Protein AF-A0A0T5NPY3-F1 (afdb_monomer_lite)

Sequence (149 aa):
MSNHPTLKVPQERITQLKQMAANMGAVNMSEVLAKLIELAQSQGLINHEIPGVHINELQDGLVIRFDDGELTGFSFDEAGSLASEIRSFLSGERDGKAKEGTSATHGKFSL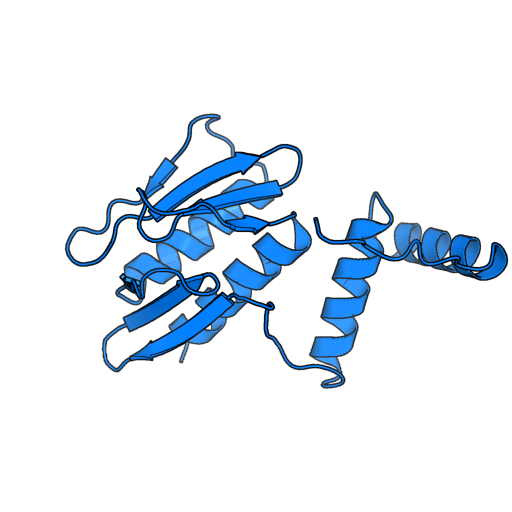KGKGQGIAVSIPADGEAKVFDRGLASEFARLIEMATKG

Foldseek 3Di:
DPPDPDDDDDPVVVVVLVVQCVVVVHPDSVVSVLVVVVVCCVVVVDPLDDPQWDWDADPFFIWIGGHPGDTWTDGLVLLLVVLVVLVCVLVVVDPQDWDWRDDPPIAIKIWHDDDQWIWIDTRNPHHTDIDHSSVSNSSSVVSVVSSVD

Organism: NCBI:txid1641875

Structure (mmCIF, N/CA/C/O backbone):
data_AF-A0A0T5NPY3-F1
#
_entry.id   AF-A0A0T5NPY3-F1
#
loop_
_atom_site.group_PDB
_atom_site.id
_atom_site.type_symbol
_atom_site.label_atom_id
_atom_site.label_alt_id
_atom_site.label_comp_id
_atom_site.label_asym_id
_atom_site.label_entity_id
_atom_site.label_seq_id
_atom_site.pdbx_PDB_ins_code
_atom_site.Cartn_x
_atom_site.Cartn_y
_atom_site.Cartn_z
_atom_site.occupancy
_atom_site.B_iso_or_equiv
_atom_site.auth_seq_id
_atom_site.auth_comp_id
_atom_site.auth_asym_id
_atom_site.auth_atom_id
_atom_site.pdbx_PDB_model_num
ATOM 1 N N . MET A 1 1 ? -19.998 10.394 -9.153 1.00 36.03 1 MET A N 1
ATOM 2 C CA . MET A 1 1 ? -20.086 10.735 -7.718 1.00 36.03 1 MET A CA 1
ATOM 3 C C . MET A 1 1 ? -20.284 9.443 -6.949 1.00 36.03 1 MET A C 1
ATOM 5 O O . MET A 1 1 ? -21.333 8.827 -7.095 1.00 36.03 1 MET A O 1
ATOM 9 N N . SER A 1 2 ? -19.273 8.988 -6.214 1.00 43.66 2 SER A N 1
ATOM 10 C CA . SER A 1 2 ? -19.363 7.761 -5.420 1.00 43.66 2 SER A CA 1
ATOM 11 C C . SER A 1 2 ? -20.180 8.053 -4.164 1.00 43.66 2 SER A C 1
ATOM 13 O O . SER A 1 2 ? -19.731 8.771 -3.273 1.00 43.66 2 SER A O 1
ATOM 15 N N . ASN A 1 3 ? -21.421 7.573 -4.130 1.00 50.31 3 ASN A N 1
ATOM 16 C CA . ASN A 1 3 ? -22.316 7.751 -2.994 1.00 50.31 3 ASN A CA 1
ATOM 17 C C . ASN A 1 3 ? -21.910 6.736 -1.916 1.00 50.31 3 ASN A C 1
ATOM 19 O O . ASN A 1 3 ? -22.391 5.607 -1.919 1.00 50.31 3 ASN A O 1
ATOM 23 N N . HIS A 1 4 ? -20.953 7.091 -1.057 1.00 58.16 4 HIS A N 1
ATOM 24 C CA . HIS A 1 4 ? -20.536 6.217 0.038 1.00 58.16 4 HIS A CA 1
ATOM 25 C C . HIS A 1 4 ? -21.659 6.169 1.085 1.00 58.16 4 HIS A C 1
ATOM 27 O O . HIS A 1 4 ? -21.942 7.198 1.703 1.00 58.16 4 HIS A O 1
ATOM 33 N N . PRO A 1 5 ? -22.333 5.023 1.292 1.00 69.69 5 PRO A N 1
ATOM 34 C CA . PRO A 1 5 ? -23.390 4.938 2.287 1.00 69.69 5 PRO A CA 1
ATOM 35 C C . PRO A 1 5 ? -22.804 5.188 3.678 1.00 69.69 5 PRO A C 1
ATOM 37 O O . PRO A 1 5 ? -21.848 4.531 4.092 1.00 69.69 5 PRO A O 1
ATOM 40 N N . THR A 1 6 ? -23.383 6.135 4.417 1.00 76.81 6 THR A N 1
ATOM 41 C CA . THR A 1 6 ? -22.988 6.395 5.803 1.00 76.81 6 THR A CA 1
ATOM 42 C C . THR A 1 6 ? -23.357 5.189 6.658 1.00 76.81 6 THR A C 1
ATOM 44 O O . THR A 1 6 ? -24.529 4.960 6.968 1.00 76.81 6 THR A O 1
ATOM 47 N N . LEU A 1 7 ? -22.351 4.410 7.046 1.00 77.31 7 LEU A N 1
ATOM 48 C CA . LEU A 1 7 ? -22.542 3.218 7.857 1.00 77.31 7 LEU A CA 1
ATOM 49 C C . LEU A 1 7 ? -22.856 3.638 9.300 1.00 77.31 7 LEU A C 1
ATOM 51 O O . LEU A 1 7 ? -22.010 4.183 10.009 1.00 77.31 7 LEU A O 1
ATOM 55 N N . LYS A 1 8 ? -24.103 3.432 9.736 1.00 84.88 8 LYS A N 1
ATOM 56 C CA . LYS A 1 8 ? -24.520 3.728 11.113 1.00 84.88 8 LYS A CA 1
ATOM 57 C C . LYS A 1 8 ? -24.101 2.585 12.031 1.00 84.88 8 LYS A C 1
ATOM 59 O O . LYS A 1 8 ? -24.768 1.557 12.101 1.00 84.88 8 LYS A O 1
ATOM 64 N N . VAL A 1 9 ? -22.998 2.784 12.744 1.00 85.19 9 VAL A N 1
ATOM 65 C CA . VAL A 1 9 ? -22.515 1.853 13.769 1.00 85.19 9 VAL A CA 1
ATOM 66 C C . VAL A 1 9 ? -23.196 2.178 15.113 1.00 85.19 9 VAL A C 1
ATOM 68 O O . VAL A 1 9 ? -23.191 3.345 15.509 1.00 85.19 9 VAL A O 1
ATOM 71 N N . PRO A 1 10 ? -23.779 1.195 15.832 1.00 91.25 10 PRO A N 1
ATOM 72 C CA . PRO A 1 10 ? -24.334 1.409 17.173 1.00 91.25 10 PRO A CA 1
ATOM 73 C C . PRO A 1 10 ? -23.296 1.969 18.161 1.00 91.25 10 PRO A C 1
ATOM 75 O O . PRO A 1 10 ? -22.112 1.637 18.073 1.00 91.25 10 PRO A O 1
ATOM 78 N N . GLN A 1 11 ? -23.722 2.787 19.128 1.00 90.44 11 GLN A N 1
ATOM 79 C CA . GLN A 1 11 ? -22.814 3.470 20.068 1.00 90.44 11 GLN A CA 1
ATOM 80 C C . GLN A 1 11 ? -21.989 2.497 20.924 1.00 90.44 11 GLN A C 1
ATOM 82 O O . GLN A 1 11 ? -20.810 2.736 21.203 1.00 90.44 11 GLN A O 1
ATOM 87 N N . GLU A 1 12 ? -22.570 1.359 21.285 1.00 93.38 12 GLU A N 1
ATOM 88 C CA . GLU A 1 12 ? -21.904 0.289 22.023 1.00 93.38 12 GLU A CA 1
ATOM 89 C C . GLU A 1 12 ? -20.737 -0.281 21.208 1.00 93.38 12 GLU A C 1
ATOM 91 O O . GLU A 1 12 ? -19.640 -0.485 21.729 1.00 93.38 12 GLU A O 1
ATOM 96 N N . ARG A 1 13 ? -20.936 -0.464 19.895 1.00 90.62 13 ARG A N 1
ATOM 97 C CA . ARG A 1 13 ? -19.887 -0.929 18.977 1.00 90.62 13 ARG A CA 1
ATOM 98 C C . ARG A 1 13 ? -18.813 0.131 18.761 1.00 90.62 13 ARG A C 1
ATOM 100 O O . ARG A 1 13 ? -17.637 -0.213 18.731 1.00 90.62 13 ARG A O 1
ATOM 107 N N . ILE A 1 14 ? -19.178 1.411 18.698 1.00 88.88 14 ILE A N 1
ATOM 108 C CA . ILE A 1 14 ? -18.198 2.509 18.645 1.00 88.88 14 ILE A CA 1
ATOM 109 C C . ILE A 1 14 ? -17.312 2.497 19.896 1.00 88.88 14 ILE A C 1
ATOM 111 O O . ILE A 1 14 ? -16.097 2.659 19.791 1.00 88.88 14 ILE A O 1
ATOM 115 N N . THR A 1 15 ? -17.897 2.277 21.074 1.00 90.44 15 THR A N 1
ATOM 116 C CA . THR A 1 15 ? -17.145 2.174 22.334 1.00 90.44 15 THR A CA 1
ATOM 117 C C . THR A 1 15 ? -16.146 1.016 22.294 1.00 90.44 15 THR A C 1
ATOM 119 O O . THR A 1 15 ? -14.977 1.212 22.623 1.00 90.44 15 THR A O 1
ATOM 122 N N . GLN A 1 16 ? -16.563 -0.158 21.812 1.00 90.38 16 GLN A N 1
ATOM 123 C CA . GLN A 1 16 ? -15.671 -1.312 21.638 1.00 90.38 16 GLN A CA 1
ATOM 124 C C . GLN A 1 16 ? -14.539 -1.026 20.642 1.00 90.38 16 GLN A C 1
ATOM 126 O O . GLN A 1 16 ? -13.384 -1.335 20.921 1.00 90.38 16 GLN A O 1
ATOM 131 N N . LEU A 1 17 ? -14.837 -0.380 19.511 1.00 88.69 17 LEU A N 1
ATOM 132 C CA . LEU A 1 17 ? -13.824 -0.006 18.519 1.00 88.69 17 LEU A CA 1
ATOM 133 C C . LEU A 1 17 ? -12.806 0.995 19.083 1.00 88.69 17 LEU A C 1
ATOM 135 O O . LEU A 1 17 ? -11.618 0.886 18.799 1.00 88.69 17 LEU A O 1
ATOM 139 N N . LYS A 1 18 ? -13.237 1.937 19.932 1.00 86.69 18 LYS A N 1
ATOM 140 C CA . LYS A 1 18 ? -12.323 2.851 20.640 1.00 86.69 18 LYS A CA 1
ATOM 141 C C . LYS A 1 18 ? -11.427 2.119 21.642 1.00 86.69 18 LYS A C 1
ATOM 143 O O . LYS A 1 18 ? -10.252 2.453 21.755 1.00 86.69 18 LYS A O 1
ATOM 148 N N . GLN A 1 19 ? -11.954 1.118 22.349 1.00 88.81 19 GLN A N 1
ATOM 149 C CA . GLN A 1 19 ? -11.150 0.269 23.237 1.00 88.81 19 GLN A CA 1
ATOM 150 C C . GLN A 1 19 ? -10.120 -0.546 22.446 1.00 88.81 19 GLN A C 1
ATOM 152 O O . GLN A 1 19 ? -8.958 -0.610 22.840 1.00 88.81 19 GLN A O 1
ATOM 157 N N . MET A 1 20 ? -10.518 -1.112 21.301 1.00 85.06 20 MET A N 1
ATOM 158 C CA . MET A 1 20 ? -9.583 -1.763 20.379 1.00 85.06 20 MET A CA 1
ATOM 159 C C . MET A 1 20 ? -8.503 -0.787 19.915 1.00 85.06 20 MET A C 1
ATOM 161 O O . MET A 1 20 ? -7.328 -1.129 19.977 1.00 85.06 20 MET A O 1
ATOM 165 N N . ALA A 1 21 ? -8.872 0.443 19.540 1.00 83.88 21 ALA A N 1
ATOM 166 C CA . ALA A 1 21 ? -7.916 1.471 19.134 1.00 83.88 21 ALA A CA 1
ATOM 167 C C . ALA A 1 21 ? -6.821 1.690 20.183 1.00 83.88 21 ALA A C 1
ATOM 169 O O . ALA A 1 21 ? -5.636 1.615 19.862 1.00 83.88 21 ALA A O 1
ATOM 170 N N . ALA A 1 22 ? -7.226 1.876 21.444 1.00 84.88 22 ALA A N 1
ATOM 171 C CA . ALA A 1 22 ? -6.307 2.074 22.560 1.00 84.88 22 ALA A CA 1
ATOM 172 C C . ALA A 1 22 ? -5.368 0.872 22.758 1.00 84.88 22 ALA A C 1
ATOM 174 O O . ALA A 1 22 ? -4.167 1.052 22.938 1.00 84.88 22 ALA A O 1
ATOM 175 N N . ASN A 1 23 ? -5.896 -0.350 22.661 1.00 87.25 23 ASN A N 1
ATOM 176 C CA . ASN A 1 23 ? -5.114 -1.574 22.850 1.00 87.25 23 ASN A CA 1
ATOM 177 C C . ASN A 1 23 ? -4.180 -1.886 21.671 1.00 87.25 23 ASN A C 1
ATOM 179 O O . ASN A 1 23 ? -3.145 -2.520 21.850 1.00 87.25 23 ASN A O 1
ATOM 183 N N . MET A 1 24 ? -4.540 -1.456 20.462 1.00 82.31 24 MET A N 1
ATOM 184 C CA . MET A 1 24 ? -3.779 -1.705 19.235 1.00 82.31 24 MET A CA 1
ATOM 185 C C . MET A 1 24 ? -2.799 -0.572 18.893 1.00 82.31 24 MET A C 1
ATOM 187 O O . MET A 1 24 ? -2.106 -0.656 17.872 1.00 82.31 24 MET A O 1
ATOM 191 N N . GLY A 1 25 ? -2.771 0.493 19.704 1.00 80.19 25 GLY A N 1
ATOM 192 C CA . GLY A 1 25 ? -1.978 1.699 19.463 1.00 80.19 25 GLY A CA 1
ATOM 193 C C . GLY A 1 25 ? -2.437 2.508 18.245 1.00 80.19 25 GLY A C 1
ATOM 194 O O . GLY A 1 25 ? -1.624 3.202 17.645 1.00 80.19 25 GLY A O 1
ATOM 195 N N . ALA A 1 26 ? -3.703 2.385 17.838 1.00 78.56 26 ALA A N 1
ATOM 196 C CA . ALA A 1 26 ? -4.270 3.155 16.732 1.00 78.56 26 ALA A CA 1
ATOM 197 C C . ALA A 1 26 ? -4.735 4.532 17.222 1.00 78.56 26 ALA A C 1
ATOM 199 O O . ALA A 1 26 ? -5.390 4.641 18.262 1.00 78.56 26 ALA A O 1
ATOM 200 N N . VAL A 1 27 ? -4.447 5.585 16.457 1.00 71.88 27 VAL A N 1
ATOM 201 C CA . VAL A 1 27 ? -4.783 6.963 16.853 1.00 71.88 27 VAL A CA 1
ATOM 202 C C . VAL A 1 27 ? -6.154 7.422 16.349 1.00 71.88 27 VAL A C 1
ATOM 204 O O . VAL A 1 27 ? -6.678 8.434 16.814 1.00 71.88 27 VAL A O 1
ATOM 207 N N . ASN A 1 28 ? -6.766 6.698 15.407 1.00 79.75 28 ASN A N 1
ATOM 208 C CA . ASN A 1 28 ? -8.077 7.030 14.844 1.00 79.75 28 ASN A CA 1
ATOM 209 C C . ASN A 1 28 ? -8.835 5.787 14.334 1.00 79.75 28 ASN A C 1
ATOM 211 O O . ASN A 1 28 ? -8.284 4.694 14.245 1.00 79.75 28 ASN A O 1
ATOM 215 N N . MET A 1 29 ? -10.116 5.960 13.987 1.00 83.19 29 MET A N 1
ATOM 216 C CA . MET A 1 29 ? -10.988 4.862 13.545 1.00 83.19 29 MET A CA 1
ATOM 217 C C . MET A 1 29 ? -10.549 4.230 12.215 1.00 83.19 29 MET A C 1
ATOM 219 O O . MET A 1 29 ? -10.725 3.030 12.030 1.00 83.19 29 MET A O 1
ATOM 223 N N . SER A 1 30 ? -9.959 5.004 11.301 1.00 79.88 30 SER A N 1
ATOM 224 C CA . SER A 1 30 ? -9.454 4.471 10.030 1.00 79.88 30 SER A CA 1
ATOM 225 C C . SER A 1 30 ? -8.295 3.501 10.254 1.00 79.88 30 SER A C 1
ATOM 227 O O . SER A 1 30 ? -8.250 2.443 9.639 1.00 79.88 30 SER A O 1
ATOM 229 N N . GLU A 1 31 ? -7.401 3.806 11.195 1.00 79.19 31 GLU A N 1
ATOM 230 C CA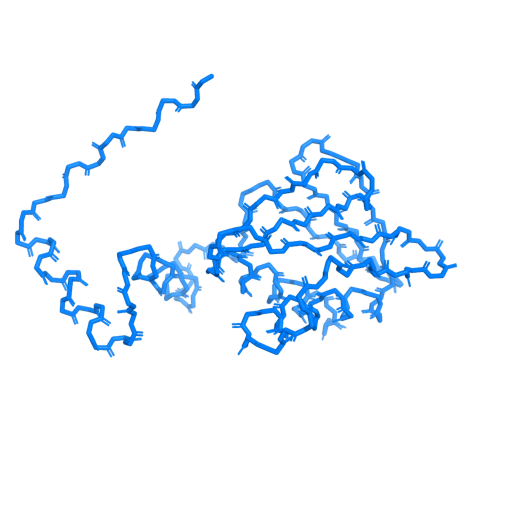 . GLU A 1 31 ? -6.314 2.899 11.579 1.00 79.19 31 GLU A CA 1
ATOM 231 C C . GLU A 1 31 ? -6.816 1.640 12.289 1.00 79.19 31 GLU A C 1
ATOM 233 O O . GLU A 1 31 ? -6.260 0.563 12.088 1.00 79.19 31 GLU A O 1
ATOM 238 N N . VAL A 1 32 ? -7.884 1.744 13.088 1.00 86.62 32 VAL A N 1
ATOM 239 C CA . VAL A 1 32 ? -8.544 0.560 13.665 1.00 86.62 32 VAL A CA 1
ATOM 240 C C . VAL A 1 32 ? -9.058 -0.348 12.555 1.00 86.62 32 VAL A C 1
ATOM 242 O O . VAL A 1 32 ? -8.806 -1.548 12.583 1.00 86.62 32 VAL A O 1
ATOM 245 N N . LEU A 1 33 ? -9.751 0.219 11.563 1.00 86.25 33 LEU A N 1
ATOM 246 C CA . LEU A 1 33 ? -10.268 -0.540 10.426 1.00 86.25 33 LEU A CA 1
ATOM 247 C C . LEU A 1 33 ? -9.138 -1.190 9.620 1.00 86.25 33 LEU A C 1
ATOM 249 O O . LEU A 1 33 ? -9.237 -2.375 9.320 1.00 86.25 33 LEU A O 1
ATOM 253 N N . ALA A 1 34 ? -8.050 -0.464 9.347 1.00 83.44 34 ALA A N 1
ATOM 254 C CA . ALA A 1 34 ? -6.879 -1.015 8.664 1.00 83.44 34 ALA A CA 1
ATOM 255 C C . ALA A 1 34 ? -6.302 -2.228 9.413 1.00 83.44 34 ALA A C 1
ATOM 257 O O . ALA A 1 34 ? -6.126 -3.291 8.826 1.00 83.44 34 ALA A O 1
ATOM 258 N N . LYS A 1 35 ? -6.112 -2.129 10.734 1.00 84.38 35 LYS A N 1
ATOM 259 C CA . LYS A 1 35 ? -5.603 -3.254 11.535 1.00 84.38 35 LYS A CA 1
ATOM 260 C C . LYS A 1 35 ? -6.578 -4.434 11.617 1.00 84.38 35 LYS A C 1
ATOM 262 O O . LYS A 1 35 ? -6.147 -5.577 11.739 1.00 84.38 35 LYS A O 1
ATOM 267 N N . LEU A 1 36 ? -7.890 -4.187 11.574 1.00 87.75 36 LEU A N 1
ATOM 268 C CA . LEU A 1 36 ? -8.891 -5.258 11.501 1.00 87.75 36 LEU A CA 1
ATOM 269 C C . LEU A 1 36 ? -8.848 -5.983 10.149 1.00 87.75 36 LEU A C 1
ATOM 271 O O . LEU A 1 36 ? -9.002 -7.202 10.121 1.00 87.75 36 LEU A O 1
ATOM 275 N N . ILE A 1 37 ? -8.610 -5.258 9.054 1.00 88.00 37 ILE A N 1
ATOM 276 C CA . ILE A 1 37 ? -8.393 -5.840 7.722 1.00 88.00 37 ILE A CA 1
ATOM 277 C C . ILE A 1 37 ? -7.116 -6.687 7.725 1.00 88.00 37 ILE A C 1
ATOM 279 O O . ILE A 1 37 ? -7.173 -7.851 7.342 1.00 88.00 37 ILE A O 1
ATOM 283 N N . GLU A 1 38 ? -6.003 -6.164 8.250 1.00 85.12 38 GLU A N 1
ATOM 284 C CA . GLU A 1 38 ? -4.746 -6.916 8.399 1.00 85.12 38 GLU A CA 1
ATOM 285 C C . GLU A 1 38 ? -4.946 -8.208 9.212 1.00 85.12 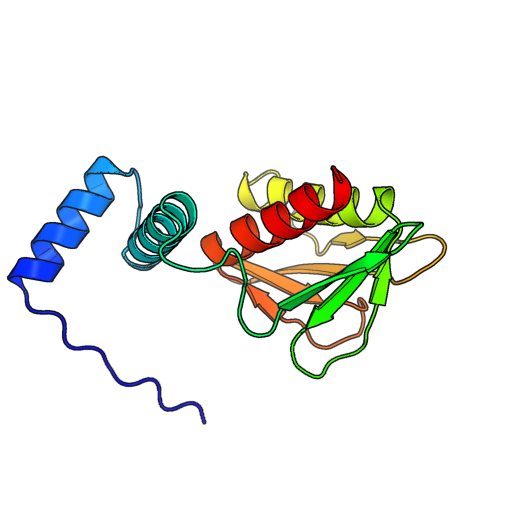38 GLU A C 1
ATOM 287 O O . GLU A 1 38 ? -4.457 -9.276 8.832 1.00 85.12 38 GLU A O 1
ATOM 292 N N . LEU A 1 39 ? -5.704 -8.136 10.314 1.00 86.88 39 LEU A N 1
ATOM 293 C CA . LEU A 1 39 ? -6.051 -9.305 11.120 1.00 86.88 39 LEU A CA 1
ATOM 294 C C . LEU A 1 39 ? -6.869 -10.316 10.306 1.00 86.88 39 LEU A C 1
ATOM 296 O O . LEU A 1 39 ? -6.549 -11.504 10.319 1.00 86.88 39 LEU A O 1
ATOM 300 N N . ALA A 1 40 ? -7.897 -9.861 9.587 1.00 88.56 40 ALA A N 1
ATOM 301 C CA . ALA A 1 40 ? -8.740 -10.721 8.762 1.00 88.56 40 ALA A CA 1
ATOM 302 C C . ALA A 1 40 ? -7.939 -11.418 7.650 1.00 88.56 40 ALA A C 1
ATOM 304 O O . ALA A 1 40 ? -8.107 -12.620 7.444 1.00 88.56 40 ALA A O 1
ATOM 305 N N . GLN A 1 41 ? -7.020 -10.705 6.996 1.00 85.69 41 GLN A N 1
ATOM 306 C CA . GLN A 1 41 ? -6.106 -11.284 6.013 1.00 85.69 41 GLN A CA 1
ATOM 307 C C . GLN A 1 41 ? -5.180 -12.332 6.642 1.00 85.69 41 GLN A C 1
ATOM 309 O O . GLN A 1 41 ? -5.050 -13.435 6.123 1.00 85.69 41 GLN A O 1
ATOM 314 N N . SER A 1 42 ? -4.599 -12.039 7.813 1.00 85.00 42 SER A N 1
ATOM 315 C CA . SER A 1 42 ? -3.720 -12.987 8.522 1.00 85.00 42 SER A CA 1
ATOM 316 C C . SER A 1 42 ? -4.419 -14.286 8.941 1.00 85.00 42 SER A C 1
ATOM 318 O O . SER A 1 42 ? -3.770 -15.317 9.103 1.00 85.00 42 SER A O 1
ATOM 320 N N . GLN A 1 43 ? -5.744 -14.239 9.105 1.00 90.88 43 GLN A N 1
ATOM 321 C CA . GLN A 1 43 ? -6.591 -15.393 9.408 1.00 90.88 43 GLN A CA 1
ATOM 322 C C . GLN A 1 43 ? -7.135 -16.083 8.147 1.00 90.88 43 GLN A C 1
ATOM 324 O O . GLN A 1 43 ? -7.875 -17.058 8.262 1.00 90.88 43 GLN A O 1
ATOM 329 N N . GLY A 1 44 ? -6.804 -15.583 6.952 1.00 87.31 44 GLY A N 1
ATOM 330 C CA . GLY A 1 44 ? -7.299 -16.102 5.678 1.00 87.31 44 GLY A CA 1
ATOM 331 C C . GLY A 1 44 ? -8.789 -15.844 5.434 1.00 87.31 44 GLY A C 1
ATOM 332 O O . GLY A 1 44 ? -9.400 -16.540 4.629 1.00 87.31 44 GLY A O 1
ATOM 333 N N . LEU A 1 45 ? -9.396 -14.873 6.129 1.00 88.50 45 LEU A N 1
ATOM 334 C CA . LEU A 1 45 ? -10.809 -14.519 5.938 1.00 88.50 45 LEU A CA 1
ATOM 335 C C . LEU A 1 45 ? -11.036 -13.724 4.646 1.00 88.50 45 LEU A C 1
ATOM 337 O O . LEU A 1 45 ? -12.128 -13.768 4.083 1.00 88.50 45 LEU A O 1
ATOM 341 N N . ILE A 1 46 ? -10.018 -12.988 4.202 1.00 86.69 46 ILE A N 1
ATOM 342 C CA . ILE A 1 46 ? -9.997 -12.222 2.954 1.00 86.69 46 ILE A CA 1
ATOM 343 C C . ILE A 1 46 ? -8.607 -12.329 2.314 1.00 86.69 46 ILE A C 1
ATOM 345 O O . ILE A 1 46 ? -7.617 -12.545 3.015 1.00 86.69 46 ILE A O 1
ATOM 349 N N . ASN A 1 47 ? -8.534 -12.168 0.991 1.00 84.38 47 ASN A N 1
ATOM 350 C CA . ASN A 1 47 ? -7.267 -12.180 0.259 1.00 84.38 47 ASN A CA 1
ATOM 351 C C . ASN A 1 47 ? -6.408 -10.949 0.596 1.00 84.38 47 ASN A C 1
ATOM 353 O O . ASN A 1 47 ? -6.920 -9.887 0.961 1.00 84.38 47 ASN A O 1
ATOM 357 N N . HIS A 1 48 ? -5.093 -11.089 0.421 1.00 83.44 48 HIS A N 1
ATOM 358 C CA . HIS A 1 48 ? -4.142 -9.979 0.459 1.00 83.44 48 HIS A CA 1
ATOM 359 C C . HIS A 1 48 ? -4.167 -9.232 -0.882 1.00 83.44 48 HIS A C 1
ATOM 361 O O . HIS A 1 48 ? -3.301 -9.432 -1.727 1.00 83.44 48 HIS A O 1
ATOM 367 N N . GLU A 1 49 ? -5.197 -8.417 -1.099 1.00 86.56 49 GLU A N 1
ATOM 368 C CA . GLU A 1 49 ? -5.388 -7.644 -2.327 1.00 86.56 49 GLU A CA 1
ATOM 369 C C . GLU A 1 49 ? -5.964 -6.261 -2.006 1.00 86.56 49 GLU A C 1
ATOM 371 O O . GLU A 1 49 ? -6.867 -6.127 -1.178 1.00 86.56 49 GLU A O 1
ATOM 376 N N . ILE A 1 50 ? -5.497 -5.238 -2.726 1.00 90.81 50 ILE A N 1
ATOM 377 C CA . ILE A 1 50 ? -6.072 -3.891 -2.671 1.00 90.81 50 ILE A CA 1
ATOM 378 C C . ILE A 1 50 ? -6.936 -3.689 -3.921 1.00 90.81 50 ILE A C 1
ATOM 380 O O . ILE A 1 50 ? -6.416 -3.781 -5.037 1.00 90.81 50 ILE A O 1
ATOM 384 N N . PRO A 1 51 ? -8.232 -3.356 -3.784 1.00 89.31 51 PRO A N 1
ATOM 385 C CA . PRO A 1 51 ? -9.083 -3.064 -4.931 1.00 89.31 51 PRO A CA 1
ATOM 386 C C . PRO A 1 51 ? -8.488 -1.986 -5.848 1.00 89.31 51 PRO A C 1
ATOM 388 O O . PRO A 1 51 ? -8.133 -0.886 -5.409 1.00 89.31 51 PRO A O 1
ATOM 391 N N . GLY A 1 52 ? -8.391 -2.307 -7.140 1.00 91.12 52 GLY A N 1
ATOM 392 C CA . GLY A 1 52 ? -7.812 -1.410 -8.138 1.00 91.12 52 GLY A CA 1
ATOM 393 C C . GLY A 1 52 ? -6.286 -1.308 -8.079 1.00 91.12 52 GLY A C 1
ATOM 394 O O . GLY A 1 52 ? -5.729 -0.344 -8.595 1.00 91.12 52 GLY A O 1
ATOM 395 N N . VAL A 1 53 ? -5.599 -2.252 -7.435 1.00 94.75 53 VAL A N 1
ATOM 396 C CA . VAL A 1 53 ? -4.147 -2.429 -7.542 1.00 94.75 53 VAL A CA 1
ATOM 397 C C . VAL A 1 53 ? -3.884 -3.837 -8.047 1.00 94.75 53 VAL A C 1
ATOM 399 O O . VAL A 1 53 ? -4.269 -4.817 -7.416 1.00 94.75 53 VAL A O 1
ATOM 402 N N . HIS A 1 54 ? -3.212 -3.937 -9.186 1.00 94.25 54 HIS A N 1
ATOM 403 C CA . HIS A 1 54 ? -2.819 -5.206 -9.779 1.00 94.25 54 HIS A CA 1
ATOM 404 C C . HIS A 1 54 ? -1.299 -5.296 -9.791 1.00 94.25 54 HIS A C 1
ATOM 406 O O . HIS A 1 54 ? -0.649 -4.419 -10.355 1.00 94.25 54 HIS A O 1
ATOM 412 N N . ILE A 1 55 ? -0.755 -6.347 -9.177 1.00 93.88 55 ILE A N 1
ATOM 413 C CA . ILE A 1 55 ? 0.675 -6.661 -9.172 1.00 93.88 55 ILE A CA 1
ATOM 414 C C . ILE A 1 55 ? 0.812 -8.085 -9.696 1.00 93.88 55 ILE A C 1
ATOM 416 O O . ILE A 1 55 ? 0.267 -9.009 -9.096 1.00 93.88 55 ILE A O 1
ATOM 420 N N . ASN A 1 56 ? 1.503 -8.248 -10.819 1.00 92.94 56 ASN A N 1
ATOM 421 C CA . ASN A 1 56 ? 1.785 -9.554 -11.405 1.00 92.94 56 ASN A CA 1
ATOM 422 C C . ASN A 1 56 ? 3.292 -9.767 -11.476 1.00 92.94 56 ASN A C 1
ATOM 424 O O . ASN A 1 56 ? 4.020 -8.874 -11.908 1.00 92.94 56 ASN A O 1
ATOM 428 N N . GLU A 1 57 ? 3.738 -10.953 -11.087 1.00 92.69 57 GLU A N 1
ATOM 429 C CA . GLU A 1 57 ? 5.134 -11.355 -11.195 1.00 92.69 57 GLU A CA 1
ATOM 430 C C . GLU A 1 57 ? 5.465 -11.813 -12.619 1.00 92.69 57 GLU A C 1
ATOM 432 O O . GLU A 1 57 ? 4.678 -12.505 -13.271 1.00 92.69 57 GLU A O 1
ATOM 437 N N . LEU A 1 58 ? 6.628 -11.390 -13.105 1.00 89.44 58 LEU A N 1
ATOM 438 C CA . LEU A 1 58 ? 7.246 -11.814 -14.354 1.00 89.44 58 LEU A CA 1
ATOM 439 C C . LEU A 1 58 ? 8.578 -12.507 -14.052 1.00 89.44 58 LEU A C 1
ATOM 441 O O . LEU A 1 58 ? 9.093 -12.455 -12.941 1.00 89.44 58 LEU A O 1
ATOM 445 N N . GLN A 1 59 ? 9.171 -13.128 -15.069 1.00 89.25 59 GLN A N 1
ATOM 446 C CA . GLN A 1 59 ? 10.434 -13.854 -14.920 1.00 89.25 59 GLN A CA 1
ATOM 447 C C . GLN A 1 59 ? 11.605 -12.967 -14.448 1.00 89.25 59 GLN A C 1
ATOM 449 O O . GLN A 1 59 ? 12.542 -13.469 -13.832 1.00 89.25 59 GLN A O 1
ATOM 454 N N . ASP A 1 60 ? 11.572 -11.672 -14.755 1.00 87.00 60 ASP A N 1
ATOM 455 C CA . ASP A 1 60 ? 12.636 -10.698 -14.501 1.00 87.00 60 ASP A CA 1
ATOM 456 C C . A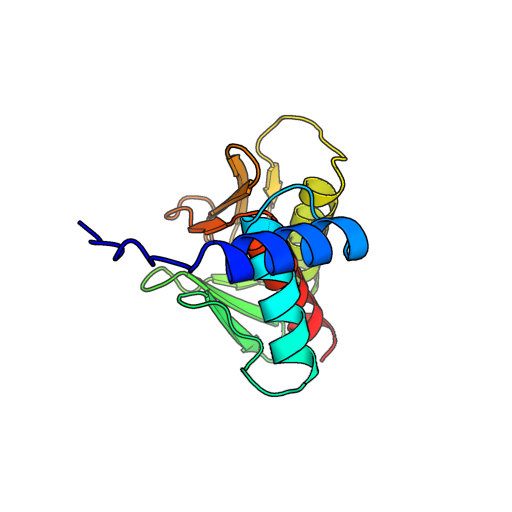SP A 1 60 ? 12.178 -9.481 -13.676 1.00 87.00 60 ASP A C 1
ATOM 458 O O . ASP A 1 60 ? 12.930 -8.514 -13.520 1.00 87.00 60 ASP A O 1
ATOM 462 N N . GLY A 1 61 ? 10.965 -9.514 -13.118 1.00 90.50 61 GLY A N 1
ATOM 463 C CA . GLY A 1 61 ? 10.441 -8.393 -12.350 1.00 90.50 61 GLY A CA 1
ATOM 464 C C . GLY A 1 61 ? 8.945 -8.460 -12.082 1.00 90.50 61 GLY A C 1
ATOM 465 O O . GLY A 1 61 ? 8.359 -9.529 -11.960 1.00 90.50 61 GLY A O 1
ATOM 466 N N . LEU A 1 62 ? 8.316 -7.293 -11.980 1.00 92.06 62 LEU A N 1
ATOM 467 C CA . LEU A 1 62 ? 6.909 -7.115 -11.641 1.00 92.06 62 LEU A CA 1
ATOM 468 C C . LEU A 1 62 ? 6.227 -6.179 -12.636 1.00 92.06 62 LEU A C 1
ATOM 470 O O . LEU A 1 62 ? 6.830 -5.237 -13.136 1.00 92.06 62 LEU A O 1
ATOM 474 N N . VAL A 1 63 ? 4.933 -6.375 -12.860 1.00 92.62 63 VAL A N 1
ATOM 475 C CA . VAL A 1 63 ? 4.080 -5.399 -13.545 1.00 92.62 63 VAL A CA 1
ATOM 476 C C . VAL A 1 63 ? 3.041 -4.884 -12.571 1.00 92.62 63 VAL A C 1
ATOM 478 O O . VAL A 1 63 ? 2.309 -5.669 -11.967 1.00 92.62 63 VAL A O 1
ATOM 481 N N . ILE A 1 64 ? 2.961 -3.562 -12.446 1.00 93.12 64 ILE A N 1
ATOM 482 C CA . ILE A 1 64 ? 2.015 -2.870 -11.575 1.00 93.12 64 ILE A CA 1
ATOM 483 C C . ILE A 1 64 ? 1.048 -2.047 -12.429 1.00 93.12 64 ILE A C 1
ATOM 485 O O . ILE A 1 64 ? 1.462 -1.350 -13.357 1.00 93.12 64 ILE A O 1
ATOM 489 N N . ARG A 1 65 ? -0.246 -2.110 -12.099 1.00 92.50 65 ARG A N 1
ATOM 490 C CA . ARG A 1 65 ? -1.298 -1.258 -12.672 1.00 92.50 65 ARG A CA 1
ATOM 491 C C . ARG A 1 65 ? -2.262 -0.784 -11.594 1.00 92.50 65 ARG A C 1
ATOM 493 O O . ARG A 1 65 ? -2.681 -1.569 -10.741 1.00 92.50 65 ARG A O 1
ATOM 500 N N . PHE A 1 66 ? -2.669 0.477 -11.689 1.00 93.88 66 PHE A N 1
ATOM 501 C CA . PHE A 1 66 ? -3.763 1.040 -10.902 1.00 93.88 66 PHE A CA 1
ATOM 502 C C . PHE A 1 66 ? -5.041 1.122 -11.730 1.00 93.88 66 PHE A C 1
ATOM 504 O O . PHE A 1 66 ? -5.025 1.708 -12.804 1.00 93.88 66 PHE A O 1
ATOM 511 N N . ASP A 1 67 ? -6.130 0.550 -11.217 1.00 90.69 67 ASP A N 1
ATOM 512 C CA . ASP A 1 67 ? -7.458 0.542 -11.837 1.00 90.69 67 ASP A CA 1
ATOM 513 C C . ASP A 1 67 ? -7.377 0.156 -13.337 1.00 90.69 67 ASP A C 1
ATOM 515 O O . ASP A 1 67 ? -6.790 -0.878 -13.676 1.00 90.69 67 ASP A O 1
ATOM 519 N N . ASP A 1 68 ? -7.911 0.998 -14.227 1.00 86.31 68 ASP A N 1
ATOM 520 C CA . ASP A 1 68 ? -7.841 0.853 -15.692 1.00 86.31 68 ASP A CA 1
ATOM 521 C C . ASP A 1 68 ? -6.643 1.599 -16.322 1.00 86.31 68 ASP A C 1
ATOM 523 O O . ASP A 1 68 ? -6.626 1.875 -17.522 1.00 86.31 68 ASP A O 1
ATOM 527 N N . GLY A 1 69 ? -5.648 1.961 -15.511 1.00 85.25 69 GLY A N 1
ATOM 528 C CA . GLY A 1 69 ? -4.447 2.677 -15.926 1.00 85.25 69 GLY A CA 1
ATOM 529 C C . GLY A 1 69 ? -3.454 1.829 -16.723 1.00 85.25 69 GLY A C 1
ATOM 530 O O . GLY A 1 69 ? -3.694 0.670 -17.072 1.00 85.25 69 GLY A O 1
ATOM 531 N N . GLU A 1 70 ? -2.297 2.420 -17.009 1.00 88.00 70 GLU A N 1
ATOM 532 C CA . GLU A 1 70 ? -1.243 1.767 -17.782 1.00 88.00 70 GLU A CA 1
ATOM 533 C C . GLU A 1 70 ? -0.538 0.660 -16.976 1.00 88.00 70 GLU A C 1
ATOM 535 O O . GLU A 1 70 ? -0.285 0.792 -15.777 1.00 88.00 70 GLU A O 1
ATOM 540 N N . LEU A 1 71 ? -0.219 -0.452 -17.646 1.00 8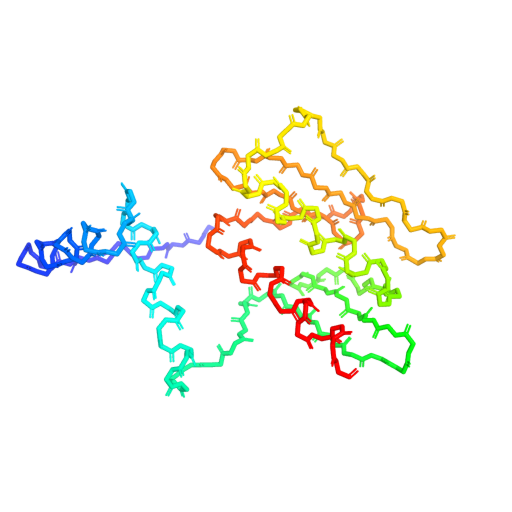9.44 71 LEU A N 1
ATOM 541 C CA . LEU A 1 71 ? 0.624 -1.512 -17.092 1.00 89.44 71 LEU A CA 1
ATOM 542 C C . LEU A 1 71 ? 2.082 -1.057 -17.138 1.00 89.44 71 LEU A C 1
ATOM 544 O O . LEU A 1 71 ? 2.642 -0.903 -18.219 1.00 89.44 71 LEU A O 1
ATOM 548 N N . THR A 1 72 ? 2.704 -0.892 -15.974 1.00 91.44 72 THR A N 1
ATOM 549 C CA . THR A 1 72 ? 4.111 -0.485 -15.880 1.00 91.44 72 THR A CA 1
ATOM 550 C C . THR A 1 72 ? 4.950 -1.634 -15.342 1.00 91.44 72 THR A C 1
ATOM 552 O O . THR A 1 72 ? 4.679 -2.145 -14.255 1.00 91.44 72 THR A O 1
ATOM 555 N N . GLY A 1 73 ? 5.953 -2.050 -16.114 1.00 90.50 73 GLY A N 1
ATOM 556 C CA . GLY A 1 73 ? 6.941 -3.039 -15.689 1.00 90.50 73 GLY A CA 1
ATOM 557 C C . GLY A 1 73 ? 8.029 -2.416 -14.817 1.00 90.50 73 GLY A C 1
ATOM 558 O O . GLY A 1 73 ? 8.423 -1.280 -15.058 1.00 90.50 73 GLY A O 1
ATOM 559 N N . PHE A 1 74 ? 8.511 -3.178 -13.843 1.00 89.88 74 PHE A N 1
ATOM 560 C CA . PHE A 1 74 ? 9.600 -2.862 -12.924 1.00 89.88 74 PHE A CA 1
ATOM 561 C C . PHE A 1 74 ? 10.503 -4.086 -12.812 1.00 89.88 74 PHE A C 1
ATOM 563 O O . PHE A 1 74 ? 9.999 -5.200 -12.702 1.00 89.88 74 PHE A O 1
ATOM 570 N N . SER A 1 75 ? 11.818 -3.906 -12.744 1.00 90.69 75 SER A N 1
ATOM 571 C CA . SER A 1 75 ? 12.689 -4.958 -12.204 1.00 90.69 75 SER A CA 1
ATOM 572 C C . SER A 1 75 ? 12.419 -5.172 -10.706 1.00 90.69 75 SER A C 1
ATOM 574 O O . SER A 1 75 ? 11.849 -4.308 -10.029 1.00 90.69 75 SER A O 1
ATOM 576 N N . PHE A 1 76 ? 12.852 -6.307 -10.149 1.00 91.31 76 PHE A N 1
ATOM 577 C CA . PHE A 1 76 ? 12.706 -6.571 -8.711 1.00 91.31 76 PHE A CA 1
ATOM 578 C C . PHE A 1 76 ? 13.395 -5.515 -7.833 1.00 91.31 76 PHE A C 1
ATOM 580 O O . PHE A 1 76 ? 12.829 -5.104 -6.819 1.00 91.31 76 PHE A O 1
ATOM 587 N N . ASP A 1 77 ? 14.567 -5.026 -8.246 1.00 89.00 77 ASP A N 1
ATOM 588 C CA . ASP A 1 77 ? 15.302 -3.983 -7.521 1.00 89.00 77 ASP A CA 1
ATOM 589 C C . ASP A 1 77 ? 14.540 -2.647 -7.521 1.00 89.00 77 ASP A C 1
ATOM 591 O O . ASP A 1 77 ? 14.452 -1.957 -6.499 1.00 89.00 77 ASP A O 1
ATOM 595 N N . GLU A 1 78 ? 13.935 -2.282 -8.653 1.00 88.44 78 GLU A N 1
ATOM 596 C CA . GLU A 1 78 ? 13.138 -1.057 -8.778 1.00 88.44 78 GLU A CA 1
ATOM 597 C C . GLU A 1 78 ? 11.848 -1.135 -7.965 1.00 88.44 78 GLU A C 1
ATOM 599 O O . GLU A 1 78 ? 11.493 -0.181 -7.267 1.00 88.44 78 GLU A O 1
ATOM 604 N N . ALA A 1 79 ? 11.173 -2.283 -7.991 1.00 91.25 79 ALA A N 1
ATOM 605 C CA . ALA A 1 79 ? 9.990 -2.500 -7.176 1.00 91.25 79 ALA A CA 1
ATOM 606 C C . ALA A 1 79 ? 10.328 -2.514 -5.674 1.00 91.25 79 ALA A C 1
ATOM 608 O O . ALA A 1 79 ? 9.628 -1.892 -4.872 1.00 91.25 79 ALA A O 1
ATOM 609 N N . GLY A 1 80 ? 11.445 -3.136 -5.282 1.00 91.31 80 GLY A N 1
ATOM 610 C CA . GLY A 1 80 ? 11.966 -3.068 -3.916 1.00 91.31 80 GLY A CA 1
ATOM 611 C C . GLY A 1 80 ? 12.275 -1.632 -3.480 1.00 91.31 80 GLY A C 1
ATOM 612 O O . GLY A 1 80 ? 11.945 -1.240 -2.359 1.00 91.31 80 GLY A O 1
ATOM 613 N N . SER A 1 81 ? 12.818 -0.815 -4.385 1.00 88.75 81 SER A N 1
ATOM 614 C CA . SER A 1 81 ? 13.070 0.612 -4.142 1.00 88.75 81 SER A CA 1
ATOM 615 C C . SER A 1 81 ? 11.771 1.397 -3.936 1.00 88.75 81 SER A C 1
ATOM 617 O O . SER A 1 81 ? 11.683 2.199 -3.006 1.00 88.75 81 SER A O 1
ATOM 619 N N . LEU A 1 82 ? 10.733 1.132 -4.740 1.00 90.50 82 LEU A N 1
ATOM 620 C CA . LEU A 1 82 ? 9.397 1.707 -4.551 1.00 90.50 82 LEU A CA 1
ATOM 621 C C . LEU A 1 82 ? 8.816 1.347 -3.175 1.00 90.50 82 LEU A C 1
ATOM 623 O O . LEU A 1 82 ? 8.361 2.232 -2.447 1.00 90.50 82 LEU A O 1
ATOM 627 N N . ALA A 1 83 ? 8.859 0.067 -2.794 1.00 93.19 83 ALA A N 1
ATOM 628 C CA . ALA A 1 83 ? 8.381 -0.377 -1.487 1.00 93.19 83 ALA A CA 1
ATOM 629 C C . ALA A 1 83 ? 9.159 0.299 -0.345 1.00 93.19 83 ALA A C 1
ATOM 631 O O . ALA A 1 83 ? 8.552 0.813 0.597 1.00 93.19 83 ALA A O 1
ATOM 632 N N . SER A 1 84 ? 10.488 0.378 -0.462 1.00 90.62 84 SER A N 1
ATOM 633 C CA . SER A 1 84 ? 11.346 1.053 0.515 1.00 90.62 84 SER A CA 1
ATOM 634 C C . SER A 1 84 ? 11.002 2.537 0.662 1.00 90.62 84 SER A C 1
ATOM 636 O O . SER A 1 84 ? 10.901 3.031 1.782 1.00 90.62 84 SER A O 1
ATOM 638 N N . GLU A 1 85 ? 10.766 3.255 -0.437 1.00 88.94 85 GLU A N 1
ATOM 639 C CA . GLU A 1 85 ? 10.385 4.672 -0.389 1.00 88.94 85 GLU A CA 1
ATOM 640 C C . GLU A 1 85 ? 9.010 4.884 0.262 1.00 88.94 85 GLU A C 1
ATOM 642 O O . GLU A 1 85 ? 8.827 5.817 1.052 1.00 88.94 85 GLU A O 1
ATOM 647 N N . ILE A 1 86 ? 8.051 3.984 0.019 1.00 91.50 86 ILE A N 1
ATOM 648 C CA . ILE A 1 86 ? 6.769 3.994 0.735 1.00 91.50 86 ILE A CA 1
ATOM 649 C C . ILE A 1 86 ? 6.999 3.790 2.241 1.00 91.50 86 ILE A C 1
ATOM 651 O O . ILE A 1 86 ? 6.431 4.524 3.054 1.00 91.50 86 ILE A O 1
ATOM 655 N N . ARG A 1 87 ? 7.856 2.841 2.640 1.00 91.56 87 ARG A N 1
ATOM 656 C CA . ARG A 1 87 ? 8.182 2.580 4.055 1.00 91.56 87 ARG A CA 1
ATOM 657 C C . ARG A 1 87 ? 8.837 3.785 4.728 1.00 91.56 87 ARG A C 1
ATOM 659 O O . ARG A 1 87 ? 8.377 4.177 5.800 1.00 91.56 87 ARG A O 1
ATOM 666 N N . SER A 1 88 ? 9.833 4.403 4.094 1.00 87.81 88 SER A N 1
ATOM 667 C CA . SER A 1 88 ? 10.485 5.620 4.600 1.00 87.81 88 SER A CA 1
ATOM 668 C C . SER A 1 88 ? 9.500 6.782 4.733 1.00 87.81 88 SER A C 1
ATOM 670 O O . SER A 1 88 ? 9.511 7.515 5.724 1.00 87.81 88 SER A O 1
ATOM 672 N N . PHE A 1 89 ? 8.559 6.923 3.792 1.00 85.62 89 PHE A N 1
ATOM 673 C CA . PHE A 1 89 ? 7.494 7.913 3.939 1.00 85.62 89 PHE A CA 1
ATOM 674 C C . PHE A 1 89 ? 6.630 7.636 5.179 1.00 85.62 89 PHE A C 1
ATOM 676 O O . PHE A 1 89 ? 6.296 8.550 5.942 1.00 85.62 89 PHE A O 1
ATOM 683 N N . LEU A 1 90 ? 6.249 6.374 5.391 1.00 85.81 90 LEU A N 1
ATOM 684 C CA . LEU A 1 90 ? 5.399 5.975 6.509 1.00 85.81 90 LEU A CA 1
ATOM 685 C C . LEU A 1 90 ? 6.108 6.098 7.864 1.00 85.81 90 LEU A C 1
ATOM 687 O O . LEU A 1 90 ? 5.435 6.454 8.836 1.00 85.81 90 LEU A O 1
ATOM 691 N N . SER A 1 91 ? 7.423 5.876 7.939 1.00 87.06 91 SER A N 1
ATOM 692 C CA . SER A 1 91 ? 8.219 6.045 9.166 1.00 87.06 91 SER A CA 1
ATOM 693 C C . SER A 1 91 ? 8.434 7.512 9.556 1.00 87.06 91 SER A C 1
ATOM 695 O O . SER A 1 91 ? 8.779 7.800 10.700 1.00 87.06 91 SER A O 1
ATOM 697 N N . GLY A 1 92 ? 8.168 8.454 8.645 1.00 79.12 92 GLY A N 1
ATOM 698 C CA . GLY A 1 92 ? 8.353 9.884 8.892 1.00 79.12 92 GLY A CA 1
ATOM 699 C C . GLY A 1 92 ? 9.772 10.381 8.614 1.00 79.12 92 GLY A C 1
ATOM 700 O O . GLY A 1 92 ? 10.057 11.547 8.889 1.00 79.12 92 GLY A O 1
ATOM 701 N N . GLU A 1 93 ? 10.627 9.545 8.021 1.00 70.75 93 GLU A N 1
ATOM 702 C CA . GLU A 1 93 ? 11.925 9.924 7.455 1.00 70.75 93 GLU A CA 1
ATOM 703 C C . GLU A 1 93 ? 11.696 10.793 6.205 1.00 70.75 93 GLU A C 1
ATOM 705 O O . GLU A 1 93 ? 11.744 10.343 5.061 1.00 70.75 93 GLU A O 1
ATOM 710 N N . ARG A 1 94 ? 11.334 12.062 6.426 1.00 63.66 94 ARG A N 1
ATOM 711 C CA . ARG A 1 94 ? 11.036 13.026 5.364 1.00 63.66 94 ARG A CA 1
ATOM 712 C C . ARG A 1 94 ? 12.273 13.838 5.005 1.00 63.66 94 ARG A C 1
ATOM 714 O O . ARG A 1 94 ? 12.757 14.599 5.833 1.00 63.66 94 ARG A O 1
ATOM 721 N N . ASP A 1 95 ? 12.602 13.853 3.720 1.00 53.91 95 ASP A N 1
ATOM 722 C CA . ASP A 1 95 ? 12.938 15.102 3.038 1.00 53.91 95 ASP A CA 1
ATOM 723 C C . ASP A 1 95 ? 11.657 15.551 2.332 1.00 53.91 95 ASP A C 1
ATOM 725 O O . ASP A 1 95 ? 11.154 14.844 1.469 1.00 53.91 95 ASP A O 1
ATOM 729 N N . GLY A 1 96 ? 11.047 16.668 2.736 1.00 49.19 96 GLY A N 1
ATOM 730 C CA . GLY A 1 96 ? 9.682 17.087 2.355 1.00 49.19 96 GLY A CA 1
ATOM 731 C C . GLY A 1 96 ? 9.405 17.405 0.871 1.00 49.19 96 GLY A C 1
ATOM 732 O O . GLY A 1 96 ? 8.547 18.240 0.589 1.00 49.19 96 GLY A O 1
ATOM 733 N N . LYS A 1 97 ? 10.108 16.789 -0.081 1.00 55.78 97 LYS A N 1
ATOM 734 C CA . LYS A 1 97 ? 9.942 16.962 -1.528 1.00 55.78 97 LYS A CA 1
ATOM 735 C C . LYS A 1 97 ? 9.320 15.708 -2.146 1.00 55.78 97 LYS A C 1
ATOM 737 O O . LYS A 1 97 ? 9.500 14.607 -1.638 1.00 55.78 97 LYS A O 1
ATOM 742 N N . ALA A 1 98 ? 8.566 15.887 -3.233 1.00 57.22 98 ALA A N 1
ATOM 743 C CA . ALA A 1 98 ? 8.152 14.760 -4.066 1.00 57.22 98 ALA A CA 1
ATOM 744 C C . ALA A 1 98 ? 9.414 14.015 -4.515 1.00 57.22 98 ALA A C 1
ATOM 746 O O . ALA A 1 98 ? 10.351 14.651 -5.004 1.00 57.22 98 ALA A O 1
ATOM 747 N N . LYS A 1 99 ? 9.448 12.702 -4.295 1.00 63.38 99 LYS A N 1
ATOM 748 C CA . LYS A 1 99 ? 10.533 11.860 -4.784 1.00 63.38 99 LYS A CA 1
ATOM 749 C C . LYS A 1 99 ? 10.059 11.211 -6.072 1.00 63.38 99 LYS A C 1
ATOM 751 O O . LYS A 1 99 ? 9.053 10.501 -6.095 1.00 63.38 99 LYS A O 1
ATOM 756 N N . GLU A 1 100 ? 10.772 11.507 -7.145 1.00 60.38 100 GLU A N 1
ATOM 757 C CA . GLU A 1 100 ? 10.678 10.742 -8.378 1.00 60.38 100 GLU A CA 1
ATOM 758 C C . GLU A 1 100 ? 11.671 9.591 -8.262 1.00 60.38 100 GLU A C 1
ATOM 760 O O . GLU A 1 100 ? 12.872 9.814 -8.101 1.00 60.38 100 GLU A O 1
ATOM 765 N N . GLY A 1 101 ? 11.163 8.363 -8.299 1.00 57.50 101 GLY A N 1
ATOM 766 C CA . GLY A 1 101 ? 12.006 7.193 -8.470 1.00 57.50 101 GLY A CA 1
ATOM 767 C C . GLY A 1 101 ? 12.365 7.084 -9.943 1.00 57.50 101 GLY A C 1
ATOM 768 O O . GLY A 1 101 ? 11.494 6.868 -10.789 1.00 57.50 101 GLY A O 1
ATOM 769 N N . THR A 1 102 ? 13.639 7.265 -10.278 1.00 51.03 102 THR A N 1
ATOM 770 C CA . THR A 1 102 ? 14.127 7.006 -11.633 1.00 51.03 102 THR A CA 1
ATOM 771 C C . THR A 1 102 ? 14.456 5.528 -11.785 1.00 51.03 102 THR A C 1
ATOM 773 O O . THR A 1 102 ? 15.491 5.082 -11.300 1.00 51.03 102 THR A O 1
ATOM 776 N N . SER A 1 103 ? 13.598 4.798 -12.498 1.00 47.09 103 SER A N 1
ATOM 777 C CA . SER A 1 103 ? 14.010 3.582 -13.200 1.00 47.09 103 SER A CA 1
ATOM 778 C C . SER A 1 103 ? 14.931 3.968 -14.361 1.00 47.09 103 SER A C 1
ATOM 780 O O . SER A 1 103 ? 14.671 4.948 -15.070 1.00 47.09 103 SER A O 1
ATOM 782 N N . ALA A 1 104 ? 16.007 3.208 -14.556 1.00 45.56 104 ALA A N 1
ATOM 783 C CA . ALA A 1 104 ? 16.920 3.394 -15.679 1.00 45.56 104 ALA A CA 1
ATOM 784 C C . ALA A 1 104 ? 16.412 2.731 -16.973 1.00 45.56 104 ALA A C 1
ATOM 786 O O . ALA A 1 104 ? 16.986 2.969 -18.036 1.00 45.56 104 ALA A O 1
ATOM 787 N N . THR A 1 105 ? 15.375 1.887 -16.906 1.00 46.47 105 THR A N 1
ATOM 788 C CA . THR A 1 105 ? 15.043 0.974 -18.013 1.00 46.47 105 THR A CA 1
ATOM 789 C C . THR A 1 105 ? 13.538 0.797 -18.243 1.00 46.47 105 THR A C 1
ATOM 791 O O . THR A 1 105 ? 13.120 0.774 -19.399 1.00 46.47 105 THR A O 1
ATOM 794 N N . HIS A 1 106 ? 12.702 0.770 -17.200 1.00 52.00 106 HIS A N 1
ATOM 795 C CA . HIS A 1 106 ? 11.263 0.510 -17.295 1.00 52.00 106 HIS A CA 1
ATOM 796 C C . HIS A 1 106 ? 10.478 1.287 -16.217 1.00 52.00 106 HIS A C 1
ATOM 798 O O . HIS A 1 106 ? 10.423 0.894 -15.062 1.00 52.00 106 HIS A O 1
ATOM 804 N N . GLY A 1 107 ? 9.869 2.414 -16.606 1.00 57.88 107 GLY A N 1
ATOM 805 C CA . GLY A 1 107 ? 8.843 3.107 -15.814 1.00 57.88 107 GLY A CA 1
ATOM 806 C C . GLY A 1 107 ? 9.344 3.912 -14.608 1.00 57.88 107 GLY A C 1
ATOM 807 O O . GLY A 1 107 ? 9.698 3.382 -13.561 1.00 57.88 107 GLY A O 1
ATOM 808 N N . LYS A 1 108 ? 9.301 5.244 -14.704 1.00 79.94 108 LYS A N 1
ATOM 809 C CA . LYS A 1 108 ? 9.437 6.103 -13.515 1.00 79.94 108 LYS A CA 1
ATOM 810 C C . LYS A 1 108 ? 8.182 5.958 -12.652 1.00 79.94 108 LYS A C 1
ATOM 812 O O . LYS A 1 108 ? 7.091 5.844 -13.204 1.00 79.94 108 LYS A O 1
ATOM 817 N N . PHE A 1 109 ? 8.314 6.052 -11.331 1.00 87.06 109 PHE A N 1
ATOM 818 C CA . PHE A 1 109 ? 7.180 6.296 -10.433 1.00 87.06 109 PHE A CA 1
ATOM 819 C C . PHE A 1 109 ? 7.339 7.657 -9.757 1.00 87.06 109 PHE A C 1
ATOM 821 O O . PHE A 1 109 ? 8.456 8.155 -9.585 1.00 87.06 109 PHE A O 1
ATOM 828 N N . SER A 1 110 ? 6.227 8.258 -9.343 1.00 88.19 110 SER A N 1
ATOM 829 C CA . SER A 1 110 ? 6.262 9.438 -8.481 1.00 88.19 110 SER A CA 1
ATOM 830 C C . SER A 1 110 ? 5.537 9.156 -7.173 1.00 88.19 110 SER A C 1
ATOM 832 O O . SER A 1 110 ? 4.476 8.532 -7.151 1.00 88.19 110 SER A O 1
ATOM 834 N N . LEU A 1 111 ? 6.136 9.595 -6.065 1.00 88.69 111 LEU A N 1
ATOM 835 C CA . LEU A 1 111 ? 5.546 9.508 -4.736 1.00 88.69 111 LEU A CA 1
ATOM 836 C C . LEU A 1 111 ? 5.500 10.901 -4.113 1.00 88.69 111 LEU A C 1
ATOM 838 O O . LEU A 1 111 ? 6.505 11.613 -4.015 1.00 88.69 111 LEU A O 1
ATOM 842 N N . LYS A 1 112 ? 4.310 11.293 -3.658 1.00 88.19 112 LYS A N 1
ATOM 843 C CA . LYS A 1 112 ? 4.083 12.579 -2.998 1.00 88.19 112 LYS A CA 1
ATOM 844 C C . LYS A 1 112 ? 3.203 12.409 -1.770 1.00 88.19 112 LYS A C 1
ATOM 846 O O . LYS A 1 112 ? 2.164 11.761 -1.822 1.00 88.19 112 LYS A O 1
ATOM 851 N N . GLY A 1 113 ? 3.566 13.059 -0.668 1.00 85.50 113 GLY A N 1
ATOM 852 C CA . GLY A 1 113 ? 2.699 13.110 0.509 1.00 85.50 113 GLY A CA 1
ATOM 853 C C . GLY A 1 113 ? 1.371 13.815 0.219 1.00 85.50 113 GLY A C 1
ATOM 854 O O . GLY A 1 113 ? 1.348 14.876 -0.411 1.00 85.50 113 GLY A O 1
ATOM 855 N N . LYS A 1 114 ? 0.263 13.248 0.705 1.00 85.44 114 LYS A N 1
ATOM 856 C CA . LYS A 1 114 ? -1.083 13.820 0.566 1.00 85.44 114 LYS A CA 1
ATOM 857 C C . LYS A 1 114 ? -1.854 13.694 1.880 1.00 85.44 114 LYS A C 1
ATOM 859 O O . LYS A 1 114 ? -2.414 12.649 2.201 1.00 85.44 114 LYS A O 1
ATOM 864 N N . GLY A 1 115 ? -1.887 14.781 2.651 1.00 83.50 115 GLY A N 1
ATOM 865 C CA . GLY A 1 115 ? -2.474 14.778 3.992 1.00 83.50 115 GLY A CA 1
ATOM 866 C C . GLY A 1 115 ? -1.725 13.814 4.915 1.00 83.50 115 GLY A C 1
ATOM 867 O O . GLY A 1 115 ? -0.525 13.973 5.122 1.00 83.50 115 GLY A O 1
ATOM 868 N N . GLN A 1 116 ? -2.434 12.818 5.453 1.00 79.88 116 GLN A N 1
ATOM 869 C CA . GLN A 1 116 ? -1.837 11.743 6.259 1.00 79.88 116 GLN A CA 1
ATOM 870 C C . GLN A 1 116 ? -1.326 10.560 5.420 1.00 79.88 116 GLN A C 1
ATOM 872 O O . GLN A 1 116 ? -0.627 9.707 5.955 1.00 79.88 116 GLN A O 1
ATOM 877 N N . GLY A 1 117 ? -1.669 10.497 4.131 1.00 87.06 117 GLY A N 1
ATOM 878 C CA . GLY A 1 117 ? -1.329 9.398 3.227 1.00 87.06 117 GLY A CA 1
ATOM 879 C C . GLY A 1 117 ? -0.307 9.775 2.152 1.00 87.06 117 GLY A C 1
ATOM 880 O O . GLY A 1 117 ? 0.397 10.786 2.259 1.00 87.06 117 GLY A O 1
ATOM 881 N N . ILE A 1 118 ? -0.267 8.970 1.090 1.00 90.12 118 ILE A N 1
ATOM 882 C CA . ILE A 1 118 ? 0.573 9.172 -0.098 1.00 90.12 118 ILE A CA 1
ATOM 883 C C . ILE A 1 118 ? -0.265 9.153 -1.371 1.00 90.12 118 ILE A C 1
ATOM 885 O O . ILE A 1 118 ? -1.280 8.473 -1.463 1.00 90.12 118 ILE A O 1
ATOM 889 N N . ALA A 1 119 ? 0.175 9.909 -2.364 1.00 92.19 119 ALA A N 1
ATOM 890 C CA . ALA A 1 119 ? -0.241 9.773 -3.746 1.00 92.19 119 ALA A CA 1
ATOM 891 C C . ALA A 1 119 ? 0.911 9.119 -4.513 1.00 92.19 119 ALA A C 1
ATOM 893 O O . ALA A 1 119 ? 2.047 9.591 -4.413 1.00 92.19 119 ALA A O 1
ATOM 894 N N . VAL A 1 120 ? 0.614 8.043 -5.236 1.00 92.44 120 VAL A N 1
ATOM 895 C CA . VAL A 1 120 ? 1.582 7.295 -6.042 1.00 92.44 120 VAL A CA 1
ATOM 896 C C . VAL A 1 120 ? 1.094 7.281 -7.485 1.00 92.44 120 VAL A C 1
ATOM 898 O O . VAL A 1 120 ? -0.043 6.879 -7.727 1.00 92.44 120 VAL A O 1
ATOM 901 N N . SER A 1 121 ? 1.937 7.698 -8.428 1.00 91.81 121 SER A N 1
ATOM 902 C CA . SER A 1 121 ? 1.678 7.550 -9.866 1.00 91.81 121 SER A CA 1
ATOM 903 C C . SER A 1 121 ? 2.617 6.516 -10.467 1.00 91.81 121 SER A C 1
ATOM 905 O O . SER A 1 121 ? 3.834 6.570 -10.253 1.00 91.81 121 SER A O 1
ATOM 907 N N . ILE A 1 122 ? 2.030 5.589 -11.222 1.00 90.56 122 ILE A N 1
ATOM 908 C CA . ILE A 1 122 ? 2.713 4.540 -11.978 1.00 90.56 122 ILE A CA 1
ATOM 909 C C . ILE A 1 122 ? 2.015 4.456 -13.351 1.00 90.56 122 ILE A C 1
ATOM 911 O O . ILE A 1 122 ? 0.868 4.005 -13.387 1.00 90.56 122 ILE A O 1
ATOM 915 N N . PRO A 1 123 ? 2.641 4.923 -14.452 1.00 89.06 123 PRO A N 1
ATOM 916 C CA . PRO A 1 123 ? 3.940 5.611 -14.523 1.00 89.06 123 PRO A CA 1
ATOM 917 C C . PRO A 1 123 ? 3.914 7.004 -13.855 1.00 89.06 123 PRO A C 1
ATOM 919 O O . PRO A 1 123 ? 2.859 7.500 -13.469 1.00 89.06 123 PRO A O 1
ATOM 922 N N . ALA A 1 124 ? 5.075 7.642 -13.669 1.00 86.56 124 ALA A N 1
ATOM 923 C CA . ALA A 1 124 ? 5.246 8.861 -12.862 1.00 86.56 124 ALA A CA 1
ATOM 924 C C . ALA A 1 124 ? 4.388 10.058 -13.302 1.00 86.56 124 ALA A C 1
ATOM 926 O O . ALA A 1 124 ? 4.011 10.872 -12.455 1.00 86.56 124 ALA A O 1
ATOM 927 N N . ASP A 1 125 ? 4.114 10.165 -14.599 1.00 85.06 125 ASP A N 1
ATOM 928 C CA . ASP A 1 125 ? 3.263 11.161 -15.256 1.00 85.06 125 ASP A CA 1
ATOM 929 C C . ASP A 1 125 ? 1.790 10.726 -15.368 1.00 85.06 125 ASP A C 1
ATOM 931 O O . ASP A 1 125 ? 0.938 11.516 -15.779 1.00 85.06 125 ASP A O 1
ATOM 935 N N . GLY A 1 126 ? 1.485 9.494 -14.962 1.00 85.88 126 GLY A N 1
ATOM 936 C CA . GLY A 1 126 ? 0.145 8.934 -14.917 1.00 85.88 126 GLY A CA 1
ATOM 937 C C . GLY A 1 126 ? -0.709 9.449 -13.758 1.00 85.88 126 GLY A C 1
ATOM 938 O O . GLY A 1 126 ? -0.273 10.193 -12.867 1.00 85.88 126 GLY A O 1
ATOM 939 N N . GLU A 1 127 ? -1.970 9.015 -13.757 1.00 90.06 127 GLU A N 1
ATOM 940 C CA . GLU A 1 127 ? -2.916 9.347 -12.697 1.00 90.06 127 GLU A CA 1
ATOM 941 C C . GLU A 1 127 ? -2.455 8.775 -11.349 1.00 90.06 127 GLU A C 1
ATOM 943 O O . GLU A 1 127 ? -2.098 7.602 -11.222 1.00 90.06 127 GLU A O 1
ATOM 948 N N . ALA A 1 128 ? -2.456 9.628 -10.323 1.00 91.25 128 ALA A N 1
ATOM 949 C CA . ALA A 1 128 ? -2.006 9.241 -8.998 1.00 91.25 128 ALA A CA 1
ATOM 950 C C . ALA A 1 128 ? -3.117 8.519 -8.229 1.00 91.25 128 ALA A C 1
ATOM 952 O O . ALA A 1 128 ? -4.150 9.121 -7.911 1.00 91.25 128 ALA A O 1
ATOM 953 N N . LYS A 1 129 ? -2.862 7.281 -7.802 1.00 93.94 129 LYS A N 1
ATOM 954 C CA . LYS A 1 129 ? -3.702 6.606 -6.810 1.00 93.94 129 LYS A CA 1
ATOM 955 C C . LYS A 1 129 ? -3.337 7.111 -5.417 1.00 93.94 129 LYS A C 1
ATOM 957 O O . LYS A 1 129 ? -2.164 7.232 -5.059 1.00 93.94 129 LYS A O 1
ATOM 962 N N . VAL A 1 130 ? -4.350 7.466 -4.629 1.00 93.12 130 VAL A N 1
ATOM 963 C CA . VAL A 1 130 ? -4.163 7.983 -3.268 1.00 93.12 130 VAL A CA 1
ATOM 964 C C . VAL A 1 130 ? -4.398 6.866 -2.270 1.00 93.12 130 VAL A C 1
ATOM 966 O O . VAL A 1 130 ? -5.482 6.291 -2.226 1.00 93.12 130 VAL A O 1
ATOM 969 N N . PHE A 1 131 ? -3.403 6.626 -1.430 1.00 92.06 131 PHE A N 1
ATOM 970 C CA . PHE A 1 131 ? -3.450 5.659 -0.350 1.00 92.06 131 PHE A CA 1
ATOM 971 C C . PHE A 1 131 ? -3.426 6.383 0.992 1.00 92.06 131 PHE A C 1
ATOM 973 O O . PHE A 1 131 ? -2.631 7.305 1.202 1.00 92.06 131 PHE A O 1
ATOM 980 N N . ASP A 1 132 ? -4.274 5.958 1.927 1.00 90.12 132 ASP A N 1
ATOM 981 C CA . ASP A 1 132 ? -4.045 6.270 3.336 1.00 90.12 132 ASP A CA 1
ATOM 982 C C . ASP A 1 132 ? -2.836 5.480 3.876 1.00 90.12 132 ASP A C 1
ATOM 984 O O . ASP A 1 132 ? -2.202 4.710 3.155 1.00 90.12 132 ASP A O 1
ATOM 988 N N . ARG A 1 133 ? -2.474 5.685 5.146 1.00 87.31 133 ARG A N 1
ATOM 989 C CA . ARG A 1 133 ? -1.296 5.031 5.744 1.00 87.31 133 ARG A CA 1
ATOM 990 C C . ARG A 1 133 ? -1.405 3.506 5.765 1.00 87.31 133 ARG A C 1
ATOM 992 O O . ARG A 1 133 ? -0.386 2.840 5.602 1.00 87.31 133 ARG A O 1
ATOM 999 N N . GLY A 1 134 ? -2.610 2.977 5.986 1.00 87.19 134 GLY A N 1
ATOM 1000 C CA . GLY A 1 134 ? -2.860 1.539 6.043 1.00 87.19 134 GLY A CA 1
ATOM 1001 C C . GLY A 1 134 ? -2.702 0.917 4.663 1.00 87.19 134 GLY A C 1
ATOM 1002 O O . GLY A 1 134 ? -1.849 0.055 4.475 1.00 87.19 134 GLY A O 1
ATOM 1003 N N . LEU A 1 135 ? -3.424 1.450 3.675 1.00 91.62 135 LEU A N 1
ATOM 1004 C CA . LEU A 1 135 ? -3.342 0.978 2.292 1.00 91.62 135 LEU A CA 1
ATOM 1005 C C . LEU A 1 135 ? -1.948 1.170 1.685 1.00 91.62 135 LEU A C 1
ATOM 1007 O O . LEU A 1 135 ? -1.499 0.338 0.908 1.00 91.62 135 LEU A O 1
ATOM 1011 N N . ALA A 1 136 ? -1.229 2.234 2.051 1.00 92.62 136 ALA A N 1
ATOM 1012 C CA . ALA A 1 136 ? 0.155 2.427 1.626 1.00 92.62 136 ALA A CA 1
ATOM 1013 C C . ALA A 1 136 ? 1.086 1.347 2.202 1.00 92.62 136 ALA A C 1
ATOM 1015 O O . ALA A 1 136 ? 1.932 0.813 1.488 1.00 92.62 136 ALA A O 1
ATOM 1016 N N . SER A 1 137 ? 0.923 1.008 3.486 1.00 91.12 137 SER A N 1
ATOM 1017 C CA . SER A 1 137 ? 1.686 -0.064 4.141 1.00 91.12 137 SER A CA 1
ATOM 1018 C C . SER A 1 137 ? 1.397 -1.426 3.510 1.00 91.12 137 SER A C 1
ATOM 1020 O O . SER A 1 137 ? 2.316 -2.218 3.294 1.00 91.12 137 SER A O 1
ATOM 1022 N N . GLU A 1 138 ? 0.127 -1.683 3.197 1.00 91.88 138 GLU A N 1
ATOM 1023 C CA . GLU A 1 138 ? -0.311 -2.893 2.512 1.00 91.88 138 GLU A CA 1
ATOM 1024 C C . GLU A 1 138 ? 0.240 -2.956 1.084 1.00 91.88 138 GLU A C 1
ATOM 1026 O O . GLU A 1 138 ? 0.790 -3.979 0.694 1.00 91.88 138 GLU A O 1
ATOM 1031 N N . PHE A 1 139 ? 0.203 -1.854 0.333 1.00 95.06 139 PHE A N 1
ATOM 1032 C CA . PHE A 1 139 ? 0.749 -1.803 -1.021 1.00 95.06 139 PHE A CA 1
ATOM 1033 C C . PHE A 1 139 ? 2.254 -2.100 -1.037 1.00 95.06 139 PHE A C 1
ATOM 1035 O O . PHE A 1 139 ? 2.701 -2.944 -1.811 1.00 95.06 139 PHE A O 1
ATOM 1042 N N . ALA A 1 140 ? 3.024 -1.491 -0.126 1.00 94.31 140 ALA A N 1
ATOM 1043 C CA . ALA A 1 140 ? 4.442 -1.810 0.040 1.00 94.31 140 ALA A CA 1
ATOM 1044 C C . ALA A 1 140 ? 4.657 -3.294 0.367 1.00 94.31 140 ALA A C 1
ATOM 1046 O O . ALA A 1 140 ? 5.532 -3.931 -0.210 1.00 94.31 140 ALA A O 1
ATOM 1047 N N . ARG A 1 141 ? 3.823 -3.868 1.245 1.00 93.19 141 ARG A N 1
ATOM 1048 C CA . ARG A 1 141 ? 3.879 -5.294 1.583 1.00 93.19 141 ARG A CA 1
ATOM 1049 C C . ARG A 1 141 ? 3.593 -6.192 0.377 1.00 93.19 141 ARG A C 1
ATOM 1051 O O . ARG A 1 141 ? 4.281 -7.193 0.220 1.00 93.19 141 ARG A O 1
ATOM 1058 N N . LEU A 1 142 ? 2.600 -5.869 -0.452 1.00 93.88 142 LEU A N 1
ATOM 1059 C CA . LEU A 1 142 ? 2.282 -6.663 -1.644 1.00 93.88 142 LEU A CA 1
ATOM 1060 C C . LEU A 1 142 ? 3.452 -6.670 -2.631 1.00 93.88 142 LEU A C 1
ATOM 1062 O O . LEU A 1 142 ? 3.792 -7.725 -3.159 1.00 93.88 142 LEU A O 1
ATOM 1066 N N . ILE A 1 143 ? 4.118 -5.525 -2.809 1.00 94.31 143 ILE A N 1
ATOM 1067 C CA . ILE A 1 143 ? 5.348 -5.447 -3.602 1.00 94.31 143 ILE A CA 1
ATOM 1068 C C . ILE A 1 143 ? 6.449 -6.312 -2.968 1.00 94.31 143 ILE A C 1
ATOM 1070 O O . ILE A 1 143 ? 7.026 -7.150 -3.646 1.00 94.31 143 ILE A O 1
ATOM 1074 N N . GLU A 1 144 ? 6.706 -6.171 -1.663 1.00 94.19 144 GLU A N 1
ATOM 1075 C CA . GLU A 1 144 ? 7.724 -6.95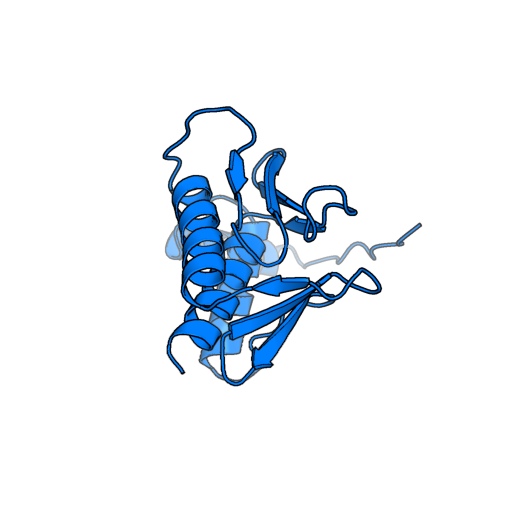1 -0.934 1.00 94.19 144 GLU A CA 1
ATOM 1076 C C . GLU A 1 144 ? 7.482 -8.467 -0.983 1.00 94.19 144 GLU A C 1
ATOM 1078 O O . GLU A 1 144 ? 8.430 -9.248 -0.934 1.00 94.19 144 GLU A O 1
ATOM 1083 N N . MET A 1 145 ? 6.220 -8.898 -1.014 1.00 91.06 145 MET A N 1
ATOM 1084 C CA . MET A 1 145 ? 5.867 -10.309 -1.157 1.00 91.06 145 MET A CA 1
ATOM 1085 C C . MET A 1 145 ? 6.170 -10.811 -2.567 1.00 91.06 145 MET A C 1
ATOM 1087 O O . MET A 1 145 ? 6.688 -11.914 -2.704 1.00 91.06 145 MET A O 1
ATOM 1091 N N . ALA A 1 146 ? 5.900 -9.994 -3.585 1.00 90.44 146 ALA A N 1
ATOM 1092 C CA . ALA A 1 146 ? 6.155 -10.337 -4.977 1.00 90.44 146 ALA A CA 1
ATOM 1093 C C . ALA A 1 146 ? 7.649 -10.256 -5.361 1.00 90.44 146 ALA A C 1
ATOM 1095 O O . ALA A 1 146 ? 8.059 -10.891 -6.319 1.00 90.44 146 ALA A O 1
ATOM 1096 N N . THR A 1 147 ? 8.484 -9.511 -4.621 1.00 86.88 147 THR A N 1
ATOM 1097 C CA . THR A 1 147 ? 9.943 -9.448 -4.861 1.00 86.88 147 THR A CA 1
ATOM 1098 C C . THR A 1 147 ? 10.758 -10.514 -4.123 1.00 86.88 147 THR A C 1
ATOM 1100 O O . THR A 1 147 ? 11.954 -10.644 -4.375 1.00 86.88 147 THR A O 1
ATOM 1103 N N . LYS A 1 148 ? 10.155 -11.243 -3.176 1.00 76.00 148 LYS A N 1
ATOM 1104 C CA . LYS A 1 148 ? 10.813 -12.306 -2.389 1.00 76.00 148 LYS A CA 1
ATOM 1105 C C . LYS A 1 148 ? 10.482 -13.724 -2.878 1.00 76.00 148 LYS A C 1
ATOM 1107 O O . LYS A 1 148 ? 10.879 -14.676 -2.201 1.00 76.00 148 LYS A O 1
ATOM 1112 N N . GLY A 1 149 ? 9.714 -13.828 -3.966 1.00 55.19 149 GLY A N 1
ATOM 1113 C CA . GLY A 1 149 ? 9.386 -15.075 -4.664 1.00 55.19 149 GLY A CA 1
ATOM 1114 C C . GLY A 1 149 ? 10.598 -15.733 -5.304 1.00 55.19 149 GLY A C 1
ATOM 1115 O O . GLY A 1 149 ? 11.561 -15.006 -5.635 1.00 55.19 149 GLY A O 1
#

Secondary structure (DSSP, 8-state):
----------HHHHHHHHHHHHHHT-SSHHHHHHHHHHHHHHTTSS-S--TTEEEEEETTEEEEEETTS--EEEEHHHHHHHHHHHHHHHHT---SSPEEE--SSS--EEEEEETTEEEEESSTTSPEEEE-HHHHHHHHHHHHHHT--

Radius of gyration: 16.78 Å; chains: 1; bounding box: 41×33×41 Å

pLDDT: mean 83.44, std 12.8, range [36.03, 95.06]